Protein AF-A8NF89-F1 (afdb_monomer_lite)

Secondary structure (DSSP, 8-state):
--------GGGG---HHHHHHHHHHHHHHHHHHHHHHHHHHHHHHH-TTHHHHHH--S---TTHHHHHHHHHHHHHHHHHHHHHHHH--SS-TTHHHHHHHHHHHHHHHHHS---HHHHHHHHHHHHHHHHHHHHHHHS----B-TTT-SBHHHHTSSS--TT-HHHHHHHHHHHHHT-

Organism: Coprinopsis cinerea (strain Okayama-7 / 130 / ATCC MYA-4618 / FGSC 9003) (NCBI:txid240176)

Radius of gyration: 27.16 Å; chains: 1; bounding box: 73×35×79 Å

pLDDT: mean 79.67, std 16.09, range [42.72, 97.56]

Structure (mmCIF, N/CA/C/O backbone):
data_AF-A8NF89-F1
#
_entry.id   AF-A8NF89-F1
#
loop_
_atom_site.group_PDB
_atom_site.id
_atom_site.type_symbol
_atom_site.label_atom_id
_atom_site.label_alt_id
_atom_site.label_comp_id
_atom_site.label_asym_id
_atom_site.label_entity_id
_atom_site.label_seq_id
_atom_site.pdbx_PDB_ins_code
_atom_site.Cartn_x
_atom_site.Cartn_y
_atom_site.Cartn_z
_atom_site.occupancy
_atom_site.B_iso_or_equiv
_atom_site.auth_seq_id
_atom_site.auth_comp_id
_atom_site.auth_asym_id
_atom_site.auth_atom_id
_atom_site.pdbx_PDB_model_num
ATOM 1 N N . MET A 1 1 ? -50.801 27.101 30.777 1.00 42.72 1 MET A N 1
ATOM 2 C CA . MET A 1 1 ? -51.231 25.686 30.857 1.00 42.72 1 MET A CA 1
ATOM 3 C C . MET A 1 1 ? -50.669 25.086 29.594 1.00 42.72 1 MET A C 1
ATOM 5 O O . MET A 1 1 ? -51.286 25.181 28.543 1.00 42.72 1 MET A O 1
ATOM 9 N N . ASP A 1 2 ? -49.418 24.656 29.691 1.00 51.47 2 ASP A N 1
ATOM 10 C CA . ASP A 1 2 ? -48.572 24.459 28.523 1.00 51.47 2 ASP A CA 1
ATOM 11 C C . ASP A 1 2 ? -48.628 22.980 28.181 1.00 51.47 2 ASP A C 1
ATOM 13 O O . ASP A 1 2 ? -48.090 22.125 28.885 1.00 51.47 2 ASP A O 1
ATOM 17 N N . THR A 1 3 ? -49.393 22.677 27.140 1.00 55.94 3 THR A N 1
ATOM 18 C CA . THR A 1 3 ? -49.481 21.350 26.550 1.00 55.94 3 THR A CA 1
ATOM 19 C C . THR A 1 3 ? -48.137 21.037 25.915 1.00 55.94 3 THR A C 1
ATOM 21 O O . THR A 1 3 ? -47.826 21.500 24.822 1.00 55.94 3 THR A O 1
ATOM 24 N N . ILE A 1 4 ? -47.326 20.276 26.646 1.00 63.22 4 ILE A N 1
ATOM 25 C CA . ILE A 1 4 ? -46.119 19.631 26.140 1.00 63.22 4 ILE A CA 1
ATOM 26 C C . ILE A 1 4 ? -46.568 18.719 24.995 1.00 63.22 4 ILE A C 1
ATOM 28 O O . ILE A 1 4 ? -47.131 17.650 25.230 1.00 63.22 4 ILE A O 1
ATOM 32 N N . GLU A 1 5 ? -46.378 19.174 23.757 1.00 59.53 5 GLU A N 1
ATOM 33 C CA . GLU A 1 5 ? -46.570 18.354 22.566 1.00 59.53 5 GLU A CA 1
ATOM 34 C C . GLU A 1 5 ? -45.637 17.147 22.669 1.00 59.53 5 GLU A C 1
ATOM 36 O O . GLU A 1 5 ? -44.413 17.270 22.581 1.00 59.53 5 GLU A O 1
ATOM 41 N N . LEU A 1 6 ? -46.220 15.962 22.880 1.00 58.44 6 LEU A N 1
ATOM 42 C CA . LEU A 1 6 ? -45.534 14.696 22.668 1.00 58.44 6 LEU A CA 1
ATOM 43 C C . LEU A 1 6 ? -45.207 14.599 21.177 1.00 58.44 6 LEU A C 1
ATOM 45 O O . LEU A 1 6 ? -45.988 14.084 20.380 1.00 58.44 6 LEU A O 1
ATOM 49 N N . THR A 1 7 ? -44.044 15.125 20.804 1.00 61.56 7 THR A N 1
ATOM 50 C CA . THR A 1 7 ? -43.458 14.924 19.487 1.00 61.56 7 THR A CA 1
ATOM 51 C C . THR A 1 7 ? -43.296 13.422 19.288 1.00 61.56 7 THR A C 1
ATOM 53 O O . THR A 1 7 ? -42.572 12.755 20.032 1.00 61.56 7 THR A O 1
ATOM 56 N N . ASP A 1 8 ? -44.038 12.887 18.326 1.00 58.25 8 ASP A N 1
ATOM 57 C CA . ASP A 1 8 ? -44.178 11.461 18.094 1.00 58.25 8 ASP A CA 1
ATOM 58 C C . ASP A 1 8 ? -42.820 10.823 17.749 1.00 58.25 8 ASP A C 1
ATOM 60 O O . ASP A 1 8 ? -42.279 10.941 16.647 1.00 58.25 8 ASP A O 1
ATOM 64 N N . LEU A 1 9 ? -42.242 10.129 18.733 1.00 58.16 9 LEU A N 1
ATOM 65 C CA . LEU A 1 9 ? -40.984 9.392 18.605 1.00 58.16 9 LEU A CA 1
ATOM 66 C C . LEU A 1 9 ? -41.091 8.226 17.606 1.00 58.16 9 LEU A C 1
ATOM 68 O O . LEU A 1 9 ? -40.061 7.635 17.257 1.00 58.16 9 LEU A O 1
ATOM 72 N N . SER A 1 10 ? -42.296 7.895 17.121 1.00 56.56 10 SER A N 1
ATOM 73 C CA . SER A 1 10 ? -42.507 6.886 16.082 1.00 56.56 10 SER A CA 1
ATOM 74 C C . SER A 1 10 ? -41.817 7.264 14.764 1.00 56.56 10 SER A C 1
ATOM 76 O O . SER A 1 10 ? -41.271 6.390 14.086 1.00 56.56 10 SER A O 1
ATOM 78 N N . GLN A 1 11 ? -41.689 8.562 14.463 1.00 52.38 11 GLN A N 1
ATOM 79 C CA . GLN A 1 11 ? -41.068 9.062 13.232 1.00 52.38 11 GLN A CA 1
ATOM 80 C C . GLN A 1 11 ? -39.535 8.894 13.211 1.00 52.38 11 GLN A C 1
ATOM 82 O O . GLN A 1 11 ? -38.910 8.950 12.152 1.00 52.38 11 GLN A O 1
ATOM 87 N N . ARG A 1 12 ? -38.908 8.590 14.360 1.00 52.69 12 ARG A N 1
ATOM 88 C CA . ARG A 1 12 ? -37.475 8.248 14.447 1.00 52.69 12 ARG A CA 1
ATOM 89 C C . ARG A 1 12 ? -37.174 6.798 14.039 1.00 52.69 12 ARG A C 1
ATOM 91 O O . ARG A 1 12 ? -36.005 6.439 13.898 1.00 52.69 12 ARG A O 1
ATOM 98 N N . ARG A 1 13 ? -38.196 5.964 13.812 1.00 52.66 13 ARG A N 1
ATOM 99 C CA . ARG A 1 13 ? -38.065 4.647 13.165 1.00 52.66 13 ARG A CA 1
ATOM 100 C C . ARG A 1 13 ? -38.223 4.772 11.645 1.00 52.66 13 ARG A C 1
ATOM 102 O O . ARG A 1 13 ? -39.071 4.123 11.047 1.00 52.66 13 ARG A O 1
ATOM 109 N N . GLN A 1 14 ? -37.388 5.583 10.998 1.00 57.56 14 GLN A N 1
ATOM 110 C CA . GLN A 1 14 ? -37.146 5.379 9.566 1.00 57.56 14 GLN A CA 1
ATOM 111 C C . GLN A 1 14 ? -36.386 4.055 9.345 1.00 57.56 14 GLN A C 1
ATOM 113 O O . GLN A 1 14 ? -35.669 3.590 10.239 1.00 57.56 14 GLN A O 1
ATOM 118 N N . PRO A 1 15 ? -36.616 3.378 8.208 1.00 53.03 15 PRO A N 1
ATOM 119 C CA . PRO A 1 15 ? -36.727 1.932 8.160 1.00 53.03 15 PRO A CA 1
ATOM 120 C C . PRO A 1 15 ? -35.354 1.270 8.164 1.00 53.03 15 PRO A C 1
ATOM 122 O O . PRO A 1 15 ? -34.513 1.499 7.294 1.00 53.03 15 PRO A O 1
ATOM 125 N N . THR A 1 16 ? -35.165 0.351 9.105 1.00 57.41 16 THR A N 1
ATOM 126 C CA . THR A 1 16 ? -34.029 -0.576 9.174 1.00 57.41 16 THR A CA 1
ATOM 127 C C . THR A 1 16 ? -33.714 -1.224 7.816 1.00 57.41 16 THR A C 1
ATOM 129 O O . THR A 1 16 ? -32.553 -1.498 7.533 1.00 57.41 16 THR A O 1
ATOM 132 N N . GLN A 1 17 ? -34.705 -1.395 6.932 1.00 57.94 17 GLN A N 1
ATOM 133 C CA . GLN A 1 17 ? -34.523 -1.938 5.581 1.00 57.94 17 GLN A CA 1
ATOM 134 C C . GLN A 1 17 ? -33.678 -1.045 4.653 1.00 57.94 17 GLN A C 1
ATOM 136 O O . GLN A 1 17 ? -32.732 -1.555 4.060 1.00 57.94 17 GLN A O 1
ATOM 141 N N . GLN A 1 18 ? -33.905 0.275 4.595 1.00 58.69 18 GLN A N 1
ATOM 142 C CA . GLN A 1 18 ? -33.101 1.173 3.741 1.00 58.69 18 GLN A CA 1
ATOM 143 C C . GLN A 1 18 ? -31.635 1.229 4.190 1.00 58.69 18 GLN A C 1
ATOM 145 O O . GLN A 1 18 ? -30.721 1.225 3.370 1.00 58.69 18 GLN A O 1
ATOM 150 N N . ARG A 1 19 ? -31.397 1.180 5.507 1.00 58.28 19 ARG A N 1
ATOM 151 C CA . ARG A 1 19 ? -30.041 1.152 6.075 1.00 58.28 19 ARG A CA 1
ATOM 152 C C . ARG A 1 19 ? -29.312 -0.170 5.820 1.00 58.28 19 ARG A C 1
ATOM 154 O O . ARG A 1 19 ? -28.085 -0.191 5.804 1.00 58.28 19 ARG A O 1
ATOM 161 N N . THR A 1 20 ? -30.055 -1.262 5.643 1.00 63.50 20 THR A N 1
ATOM 162 C CA . THR A 1 20 ? -29.487 -2.587 5.351 1.00 63.50 20 THR A CA 1
ATOM 163 C C . THR A 1 20 ? -29.142 -2.708 3.867 1.00 63.50 20 THR A C 1
ATOM 165 O O . THR A 1 20 ? -28.063 -3.185 3.530 1.00 63.50 20 THR A O 1
ATOM 168 N N . GLN A 1 21 ? -30.005 -2.189 2.993 1.00 64.62 21 GLN A N 1
ATOM 169 C CA . GLN A 1 21 ? -29.808 -2.198 1.543 1.00 64.62 21 GLN A CA 1
ATOM 170 C C . GLN A 1 21 ? -28.642 -1.284 1.127 1.00 64.62 21 GLN A C 1
ATOM 172 O O . GLN A 1 21 ? -27.710 -1.740 0.475 1.00 64.62 21 GLN A O 1
ATOM 177 N N . GLN A 1 22 ? -28.583 -0.059 1.665 1.00 66.25 22 GLN A N 1
ATOM 178 C CA . GLN A 1 22 ? -27.467 0.866 1.428 1.00 66.25 22 GLN A CA 1
ATOM 179 C C . GLN A 1 22 ? -26.117 0.335 1.946 1.00 66.25 22 GLN A C 1
ATOM 181 O O . GLN A 1 22 ? -25.069 0.672 1.402 1.00 66.25 22 GLN A O 1
ATOM 186 N N . ARG A 1 23 ? -26.122 -0.503 2.993 1.00 70.31 23 ARG A N 1
ATOM 187 C CA . ARG A 1 23 ? -24.906 -1.154 3.502 1.00 70.31 23 ARG A CA 1
ATOM 188 C C . ARG A 1 23 ? -24.445 -2.293 2.591 1.00 70.31 23 ARG A C 1
ATOM 190 O O . ARG A 1 23 ? -23.258 -2.380 2.312 1.00 70.31 23 ARG A O 1
ATOM 197 N N . SER A 1 24 ? -25.379 -3.101 2.090 1.00 74.62 24 SER A N 1
ATOM 198 C CA . SER A 1 24 ? -25.092 -4.180 1.135 1.00 74.62 24 SER A CA 1
ATOM 199 C C . SER A 1 24 ? -24.494 -3.656 -0.176 1.00 74.62 24 SER A C 1
ATOM 201 O O . SER A 1 24 ? -23.538 -4.231 -0.701 1.00 74.62 24 SER A O 1
ATOM 203 N N . ASP A 1 25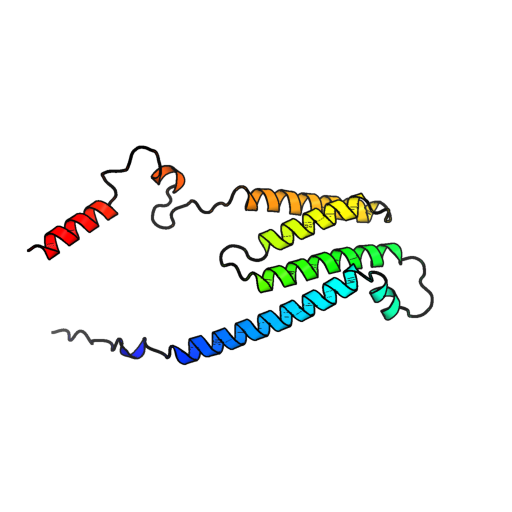 ? -25.022 -2.544 -0.691 1.00 72.88 25 ASP A N 1
ATOM 204 C CA . ASP A 1 25 ? -24.525 -1.928 -1.927 1.00 72.88 25 ASP A CA 1
ATOM 205 C C . ASP A 1 25 ? -23.131 -1.309 -1.730 1.00 72.88 25 ASP A C 1
ATOM 207 O O . ASP A 1 25 ? -22.268 -1.411 -2.606 1.00 72.88 25 ASP A O 1
ATOM 211 N N . LEU A 1 26 ? -22.878 -0.713 -0.557 1.00 75.00 26 LEU A N 1
ATOM 212 C CA . LEU A 1 26 ? -21.563 -0.181 -0.195 1.00 75.00 26 LEU A CA 1
ATOM 213 C C . LEU A 1 26 ? -20.518 -1.302 -0.119 1.00 75.00 26 LEU A C 1
ATOM 215 O O . LEU A 1 26 ? -19.451 -1.177 -0.715 1.00 75.00 26 LEU A O 1
ATOM 219 N N . ASP A 1 27 ? -20.855 -2.414 0.538 1.00 84.19 27 ASP A N 1
ATOM 220 C CA . ASP A 1 27 ? -19.953 -3.557 0.711 1.00 84.19 27 ASP A CA 1
ATOM 221 C C . ASP A 1 27 ? -19.610 -4.216 -0.645 1.00 84.19 27 ASP A C 1
ATOM 223 O O . ASP A 1 27 ? -18.453 -4.560 -0.899 1.00 84.19 27 ASP A O 1
ATOM 227 N N . THR A 1 28 ? -20.580 -4.312 -1.564 1.00 89.00 28 THR A N 1
ATOM 228 C CA . THR A 1 28 ? -20.368 -4.871 -2.915 1.00 89.00 28 THR A CA 1
ATOM 229 C C . THR A 1 28 ? -19.448 -3.986 -3.758 1.00 89.00 28 THR A C 1
ATOM 231 O O . THR A 1 28 ? -18.499 -4.473 -4.377 1.00 89.00 28 THR A O 1
ATOM 234 N N . ASN A 1 29 ? -19.679 -2.671 -3.749 1.00 90.12 29 ASN A N 1
ATOM 235 C CA . ASN A 1 29 ? -18.849 -1.724 -4.491 1.00 90.12 29 ASN A CA 1
ATOM 236 C C . ASN A 1 29 ? -17.415 -1.679 -3.953 1.00 90.12 29 ASN A C 1
ATOM 238 O O . ASN A 1 29 ? -16.468 -1.660 -4.740 1.00 90.12 29 ASN A O 1
ATOM 242 N N . THR A 1 30 ? -17.235 -1.714 -2.630 1.00 91.38 30 THR A N 1
ATOM 243 C CA . THR A 1 30 ? -15.905 -1.777 -2.009 1.00 91.38 30 THR A CA 1
ATOM 244 C C . THR A 1 30 ? -15.163 -3.052 -2.404 1.00 91.38 30 THR A C 1
ATOM 246 O O . THR A 1 30 ? -13.975 -2.987 -2.717 1.00 91.38 30 THR A O 1
ATOM 249 N N . PHE A 1 31 ? -15.851 -4.196 -2.462 1.00 92.69 31 PHE A N 1
ATOM 250 C CA . PHE A 1 31 ? -15.241 -5.451 -2.899 1.00 92.69 31 PHE A CA 1
ATOM 251 C C . PHE A 1 31 ? -14.772 -5.395 -4.358 1.00 92.69 31 PHE A C 1
ATOM 253 O O . PHE A 1 31 ? -13.638 -5.768 -4.652 1.00 92.69 31 PHE A O 1
ATOM 260 N N . ILE A 1 32 ? -15.605 -4.876 -5.268 1.00 95.12 32 ILE A N 1
ATOM 261 C CA . ILE A 1 32 ? -15.241 -4.720 -6.686 1.00 95.12 32 ILE A CA 1
ATOM 262 C C . ILE A 1 32 ? -14.032 -3.788 -6.830 1.00 95.12 32 ILE A C 1
ATOM 264 O O . ILE A 1 32 ? -13.079 -4.118 -7.534 1.00 95.12 32 ILE A O 1
ATOM 268 N N . GLN A 1 33 ? -14.032 -2.649 -6.132 1.00 94.75 33 GLN A N 1
ATOM 269 C CA . GLN A 1 33 ? -12.907 -1.710 -6.144 1.00 94.75 33 GLN A CA 1
ATOM 270 C C . GLN A 1 33 ? -11.620 -2.359 -5.628 1.00 94.75 33 GLN A C 1
ATOM 272 O O . GLN A 1 33 ? -10.573 -2.234 -6.264 1.00 94.75 33 GLN A O 1
ATOM 277 N N . ALA A 1 34 ? -11.694 -3.093 -4.516 1.00 95.06 34 ALA A N 1
ATOM 278 C CA . ALA A 1 34 ? -10.552 -3.818 -3.975 1.00 95.06 34 ALA A CA 1
ATOM 279 C C . ALA A 1 34 ? -10.029 -4.875 -4.958 1.00 95.06 34 ALA A C 1
ATOM 281 O O . ALA A 1 34 ? -8.820 -4.974 -5.153 1.00 95.06 34 ALA A O 1
ATOM 282 N N . ALA A 1 35 ? -10.916 -5.619 -5.624 1.00 96.50 35 ALA A N 1
ATOM 283 C CA . ALA A 1 35 ? -10.539 -6.627 -6.612 1.00 96.50 35 ALA A CA 1
ATOM 284 C C . ALA A 1 35 ? -9.833 -6.014 -7.832 1.00 96.50 35 ALA A C 1
ATOM 286 O O . ALA A 1 35 ? -8.796 -6.522 -8.258 1.00 96.50 35 ALA A O 1
ATOM 287 N N . VAL A 1 36 ? -10.344 -4.897 -8.363 1.00 97.50 36 VAL A N 1
ATOM 288 C CA . VAL A 1 36 ? -9.719 -4.180 -9.488 1.00 97.50 36 VAL A CA 1
ATOM 289 C C . VAL A 1 36 ? -8.342 -3.640 -9.099 1.00 97.50 36 VAL A C 1
ATOM 291 O O . VAL A 1 36 ? -7.377 -3.837 -9.838 1.00 97.50 36 VAL A O 1
ATOM 294 N N . LEU A 1 37 ? -8.224 -3.010 -7.925 1.00 96.88 37 LEU A N 1
ATOM 295 C CA . LEU A 1 37 ? -6.943 -2.510 -7.416 1.00 96.88 37 LEU A CA 1
ATOM 296 C C . LEU A 1 37 ? -5.942 -3.644 -7.180 1.00 96.88 37 LEU A C 1
ATOM 298 O O . LEU A 1 37 ? -4.766 -3.491 -7.505 1.00 96.88 37 LEU A O 1
ATOM 302 N N . ALA A 1 38 ? -6.399 -4.786 -6.662 1.00 96.88 38 ALA A N 1
ATOM 303 C CA . ALA A 1 38 ? -5.554 -5.951 -6.444 1.00 96.88 38 ALA A CA 1
ATOM 304 C C . ALA A 1 38 ? -5.048 -6.542 -7.765 1.00 96.88 38 ALA A C 1
ATOM 306 O O . ALA A 1 38 ? -3.855 -6.806 -7.897 1.00 96.88 38 ALA A O 1
ATOM 307 N N . ALA A 1 39 ? -5.930 -6.703 -8.756 1.00 97.38 39 ALA A N 1
ATOM 308 C CA . ALA A 1 39 ? -5.563 -7.204 -10.077 1.00 97.38 39 ALA A CA 1
ATOM 309 C C . ALA A 1 39 ? -4.545 -6.283 -10.765 1.00 97.38 39 ALA A C 1
ATOM 311 O O . ALA A 1 39 ? -3.520 -6.755 -11.256 1.00 97.38 39 ALA A O 1
ATOM 312 N N . LEU A 1 40 ? -4.785 -4.968 -10.742 1.00 96.38 40 LEU A N 1
ATOM 313 C CA . LEU A 1 40 ? -3.871 -3.982 -11.318 1.00 96.38 40 LEU A CA 1
ATOM 314 C C . LEU A 1 40 ? -2.533 -3.932 -10.568 1.00 96.38 40 LEU A C 1
ATOM 316 O O . LEU A 1 40 ? -1.474 -3.918 -11.193 1.00 96.38 40 LEU A O 1
ATOM 320 N N . GLY A 1 41 ? -2.568 -3.940 -9.234 1.00 96.06 41 GLY A N 1
ATOM 321 C CA . GLY A 1 41 ? -1.369 -3.939 -8.399 1.00 96.06 41 GLY A CA 1
ATOM 322 C C . GLY A 1 41 ? -0.503 -5.178 -8.624 1.00 96.06 41 GLY A C 1
ATOM 323 O O . GLY A 1 41 ? 0.713 -5.062 -8.761 1.00 96.06 41 GLY A O 1
ATOM 324 N N . LEU A 1 42 ? -1.127 -6.353 -8.745 1.00 96.38 42 LEU A N 1
ATOM 325 C CA . LEU A 1 42 ? -0.444 -7.616 -9.026 1.00 96.38 42 LEU A CA 1
ATOM 326 C C . LEU A 1 42 ? 0.144 -7.644 -10.442 1.00 96.38 42 LEU A C 1
ATOM 328 O O . LEU A 1 42 ? 1.283 -8.071 -10.617 1.00 96.38 42 LEU A O 1
ATOM 332 N N . LEU A 1 43 ? -0.588 -7.130 -11.435 1.00 96.00 43 LEU A N 1
ATOM 333 C CA . LEU A 1 43 ? -0.094 -6.989 -12.805 1.00 96.00 43 LEU A CA 1
ATOM 334 C C . LEU A 1 43 ? 1.165 -6.110 -12.856 1.00 96.00 43 LEU A C 1
ATOM 336 O O . LEU A 1 43 ? 2.165 -6.511 -13.444 1.00 96.00 43 LEU A O 1
ATOM 340 N N . LEU A 1 44 ? 1.146 -4.949 -12.197 1.00 94.44 44 LEU A N 1
ATOM 341 C CA . LEU A 1 44 ? 2.270 -4.005 -12.184 1.00 94.44 44 LEU A CA 1
ATOM 342 C C . LEU A 1 44 ? 3.465 -4.489 -11.352 1.00 94.44 44 LEU A C 1
ATOM 344 O O . LEU A 1 44 ? 4.607 -4.189 -11.701 1.00 94.44 44 LEU A O 1
ATOM 348 N N . ALA A 1 45 ? 3.218 -5.232 -10.268 1.00 93.25 45 ALA A N 1
ATOM 349 C CA . ALA A 1 45 ? 4.268 -5.780 -9.414 1.00 93.25 45 ALA A CA 1
ATOM 350 C C . ALA A 1 45 ? 4.974 -6.988 -10.053 1.00 93.25 45 ALA A C 1
ATOM 352 O O . ALA A 1 45 ? 6.195 -7.097 -9.955 1.00 93.25 45 ALA A O 1
ATOM 353 N N . LEU A 1 46 ? 4.229 -7.881 -10.718 1.00 94.19 46 LEU A N 1
ATOM 354 C CA . LEU A 1 46 ? 4.792 -9.055 -11.399 1.00 94.19 46 LEU A CA 1
ATOM 355 C C . LEU A 1 46 ? 5.392 -8.709 -12.764 1.00 94.19 46 LEU A C 1
ATOM 357 O O . LEU A 1 46 ? 6.402 -9.289 -13.159 1.00 94.19 46 LEU A O 1
ATOM 361 N N . PHE A 1 47 ? 4.792 -7.753 -13.474 1.00 93.81 47 PHE A N 1
ATOM 362 C CA . PHE A 1 47 ? 5.213 -7.333 -14.806 1.00 93.81 47 PHE A CA 1
ATOM 363 C C . PHE A 1 47 ? 5.494 -5.824 -14.824 1.00 93.81 47 PHE A C 1
ATOM 365 O O . PHE A 1 47 ? 4.773 -5.065 -15.470 1.00 93.81 47 PHE A O 1
ATOM 372 N N . PRO A 1 48 ? 6.573 -5.346 -14.177 1.00 87.69 48 PRO A N 1
ATOM 373 C CA . PRO A 1 48 ? 6.892 -3.916 -14.135 1.00 87.69 48 PRO A CA 1
ATOM 374 C C . PRO A 1 48 ? 7.200 -3.314 -15.518 1.00 87.69 48 PRO A C 1
ATOM 376 O O . PRO A 1 48 ? 7.135 -2.104 -15.701 1.00 87.69 48 PRO A O 1
ATOM 379 N N . GLY A 1 49 ? 7.515 -4.152 -16.514 1.00 86.62 49 GLY A N 1
ATOM 380 C CA . GLY A 1 49 ? 7.646 -3.752 -17.919 1.00 86.62 49 GLY A CA 1
ATOM 381 C C . GLY A 1 49 ? 6.317 -3.650 -18.678 1.00 86.62 49 GLY A C 1
ATOM 382 O O . GLY A 1 49 ? 6.320 -3.309 -19.855 1.00 86.62 49 GLY A O 1
ATOM 383 N N . PHE A 1 50 ? 5.174 -3.939 -18.052 1.00 86.94 50 PHE A N 1
ATOM 384 C CA . PHE A 1 50 ? 3.871 -3.864 -18.717 1.00 86.94 50 PHE A CA 1
ATOM 385 C C . PHE A 1 50 ? 3.539 -2.436 -19.167 1.00 86.94 50 PHE A C 1
ATOM 387 O O . PHE A 1 50 ? 3.047 -2.235 -20.274 1.00 86.94 50 PHE A O 1
ATOM 394 N N . VAL A 1 51 ? 3.888 -1.432 -18.354 1.00 85.94 51 VAL A N 1
ATOM 395 C CA . VAL A 1 51 ? 3.722 -0.016 -18.721 1.00 85.94 51 VAL A CA 1
ATOM 396 C C . VAL A 1 51 ? 4.550 0.326 -19.960 1.00 85.94 51 VAL A C 1
ATOM 398 O O . VAL A 1 51 ? 4.044 0.998 -20.848 1.00 85.94 51 VAL A O 1
ATOM 401 N N . GLN A 1 52 ? 5.771 -0.209 -20.070 1.00 85.69 52 GLN A N 1
ATOM 402 C CA . GLN A 1 52 ? 6.618 -0.044 -21.261 1.00 85.69 52 GLN A CA 1
ATOM 403 C C . GLN A 1 52 ? 5.993 -0.667 -22.493 1.00 85.69 52 GLN A C 1
ATOM 405 O O . GLN A 1 52 ? 6.013 -0.065 -23.557 1.00 85.69 52 GLN A O 1
ATOM 410 N N . TYR A 1 53 ? 5.429 -1.864 -22.348 1.00 86.12 53 TYR A N 1
ATOM 411 C CA . TYR A 1 53 ? 4.764 -2.543 -23.450 1.00 86.12 53 TYR A CA 1
ATOM 412 C C . TYR A 1 53 ? 3.585 -1.725 -23.994 1.00 86.12 53 TYR A C 1
ATOM 414 O O . TYR A 1 53 ? 3.430 -1.613 -25.206 1.00 86.12 53 TYR A O 1
ATOM 422 N N . LEU A 1 54 ? 2.792 -1.108 -23.111 1.00 85.06 54 LEU A N 1
ATOM 423 C CA . LEU A 1 54 ? 1.691 -0.227 -23.511 1.00 85.06 54 LEU A CA 1
ATOM 424 C C . LEU A 1 54 ? 2.169 1.122 -24.063 1.00 85.06 54 LEU A C 1
ATOM 426 O O . LEU A 1 54 ? 1.559 1.651 -24.986 1.00 85.06 54 LEU A O 1
ATOM 430 N N . ALA A 1 55 ? 3.241 1.675 -23.495 1.00 83.38 55 ALA A N 1
ATOM 431 C CA . ALA A 1 55 ? 3.798 2.976 -23.858 1.00 83.38 55 ALA A CA 1
ATOM 432 C C . ALA A 1 55 ? 4.783 2.916 -25.035 1.00 83.38 55 ALA A C 1
ATOM 434 O O . ALA A 1 55 ? 5.373 3.939 -25.373 1.00 83.38 55 ALA A O 1
ATOM 435 N N . ALA A 1 56 ? 4.987 1.744 -25.644 1.00 75.88 56 ALA A N 1
ATOM 436 C CA . ALA A 1 56 ? 5.941 1.521 -26.724 1.00 75.88 56 ALA A CA 1
ATOM 437 C C . ALA A 1 56 ? 5.518 2.210 -28.038 1.00 75.88 56 ALA A C 1
ATOM 439 O O . ALA A 1 56 ? 5.274 1.568 -29.057 1.00 75.88 56 ALA A O 1
ATOM 440 N N . GLU A 1 57 ? 5.510 3.540 -28.053 1.00 67.88 57 GLU A N 1
ATOM 441 C CA . GLU A 1 57 ? 5.664 4.336 -29.260 1.00 67.88 57 GLU A CA 1
ATOM 442 C C . GLU A 1 57 ? 7.164 4.470 -29.558 1.00 67.88 57 GLU A C 1
ATOM 444 O O . GLU A 1 57 ? 7.865 5.343 -29.062 1.00 67.88 57 GLU A O 1
ATOM 449 N N . ARG A 1 58 ? 7.669 3.516 -30.345 1.00 54.97 58 ARG A N 1
ATOM 450 C CA . ARG A 1 58 ? 8.839 3.630 -31.237 1.00 54.97 58 ARG A CA 1
ATOM 451 C C . ARG A 1 58 ? 10.019 4.499 -30.720 1.00 54.97 58 ARG A C 1
ATOM 453 O O . ARG A 1 58 ? 10.206 5.625 -31.165 1.00 54.97 58 ARG A O 1
ATOM 460 N N . GLY A 1 59 ? 10.911 3.913 -29.907 1.00 58.84 59 GLY A N 1
ATOM 461 C CA . GLY A 1 59 ? 12.348 4.267 -29.941 1.00 58.84 59 GLY A CA 1
ATOM 462 C C . GLY A 1 59 ? 13.006 4.923 -28.716 1.00 58.84 59 GLY A C 1
ATOM 463 O O . GLY A 1 59 ? 14.109 5.443 -28.857 1.00 58.84 59 GLY A O 1
ATOM 464 N N . SER A 1 60 ? 12.399 4.905 -27.526 1.00 62.84 60 SER A N 1
ATOM 465 C CA . SER A 1 60 ? 13.004 5.471 -26.303 1.00 62.84 60 SER A CA 1
ATOM 466 C C . SER A 1 60 ? 13.527 4.379 -25.350 1.00 62.84 60 SER A C 1
ATOM 468 O O . SER A 1 60 ? 12.851 3.997 -24.397 1.00 62.84 60 SER A O 1
ATOM 470 N N . ASP A 1 61 ? 14.753 3.895 -25.570 1.00 65.25 61 ASP A N 1
ATOM 471 C CA . ASP A 1 61 ? 15.389 2.854 -24.734 1.00 65.25 61 ASP A CA 1
ATOM 472 C C . ASP A 1 61 ? 15.970 3.377 -23.397 1.00 65.25 61 ASP A C 1
ATOM 474 O O . ASP A 1 61 ? 16.394 2.597 -22.540 1.00 65.25 61 ASP A O 1
ATOM 478 N N . THR A 1 62 ? 15.995 4.695 -23.173 1.00 62.66 62 THR A N 1
ATOM 479 C CA . THR A 1 62 ? 16.804 5.324 -22.112 1.00 62.66 62 THR A CA 1
ATOM 480 C C . THR A 1 62 ? 16.155 5.399 -20.725 1.00 62.66 62 THR A C 1
ATOM 482 O O . THR A 1 62 ? 16.883 5.455 -19.737 1.00 62.66 62 THR A O 1
ATOM 485 N N . ASN A 1 63 ? 14.824 5.329 -20.596 1.00 67.12 63 ASN A N 1
ATOM 486 C CA . ASN A 1 63 ? 14.132 5.488 -19.298 1.00 67.12 63 ASN A CA 1
ATOM 487 C C . ASN A 1 63 ? 13.582 4.181 -18.693 1.00 67.12 63 ASN A C 1
ATOM 489 O O . ASN A 1 63 ? 12.875 4.196 -17.680 1.00 67.12 63 ASN A O 1
ATOM 493 N N . SER A 1 64 ? 13.964 3.031 -19.257 1.00 78.56 64 SER A N 1
ATOM 494 C CA . SER A 1 64 ? 13.367 1.733 -18.923 1.00 78.56 64 SER A CA 1
ATOM 495 C C . SER A 1 64 ? 13.567 1.288 -17.464 1.00 78.56 64 SER A C 1
ATOM 497 O O . SER A 1 64 ? 12.731 0.575 -16.902 1.00 78.56 64 SER A O 1
ATOM 499 N N . HIS A 1 65 ? 14.649 1.716 -16.812 1.00 86.50 65 HIS A N 1
ATOM 500 C CA . HIS A 1 65 ? 14.916 1.364 -15.416 1.00 86.50 65 HIS A CA 1
ATOM 501 C C . HIS A 1 65 ? 14.024 2.126 -14.433 1.00 86.50 65 HIS A C 1
ATOM 503 O O . HIS A 1 65 ? 13.549 1.542 -13.458 1.00 86.50 65 HIS A O 1
ATOM 509 N N . LEU A 1 66 ? 13.781 3.413 -14.695 1.00 86.88 66 LEU A N 1
ATOM 510 C CA . LEU A 1 66 ? 12.982 4.266 -13.819 1.00 86.88 66 LEU A CA 1
ATOM 511 C C . LEU A 1 66 ? 11.513 3.834 -13.837 1.00 86.88 66 LEU A C 1
ATOM 513 O O . LEU A 1 66 ? 10.907 3.659 -12.787 1.00 86.88 66 LEU A O 1
ATOM 517 N N . GLU A 1 67 ? 10.958 3.588 -15.020 1.00 88.50 67 GLU A N 1
ATOM 518 C CA . GLU A 1 67 ? 9.570 3.143 -15.169 1.00 88.50 67 GLU A CA 1
ATOM 519 C C . GLU A 1 67 ? 9.315 1.793 -14.496 1.00 88.50 67 GLU A C 1
ATOM 521 O O . GLU A 1 67 ? 8.313 1.639 -13.801 1.00 88.50 67 GLU A O 1
ATOM 526 N N . ARG A 1 68 ? 10.241 0.831 -14.628 1.00 90.56 68 ARG A N 1
ATOM 527 C CA . ARG A 1 68 ? 10.136 -0.466 -13.938 1.00 90.56 68 ARG A CA 1
ATOM 528 C C . ARG A 1 68 ? 10.166 -0.298 -12.425 1.00 90.56 68 ARG A C 1
ATOM 530 O O . ARG A 1 68 ? 9.390 -0.942 -11.724 1.00 90.56 68 ARG A O 1
ATOM 537 N N . PHE A 1 69 ? 11.041 0.579 -11.935 1.00 92.25 69 PHE A N 1
ATOM 538 C CA . PHE A 1 69 ? 11.132 0.906 -10.517 1.00 92.25 69 PHE A CA 1
ATOM 539 C C . PHE A 1 69 ? 9.819 1.513 -10.002 1.00 92.25 69 PHE A C 1
ATOM 541 O O . PHE A 1 69 ? 9.247 1.006 -9.037 1.00 92.25 69 PHE A O 1
ATOM 548 N N . LEU A 1 70 ? 9.290 2.545 -10.672 1.00 92.00 70 LEU A N 1
ATOM 549 C CA . LEU A 1 70 ? 8.019 3.160 -10.283 1.00 92.00 70 LEU A CA 1
ATOM 550 C C . LEU A 1 70 ? 6.853 2.177 -10.387 1.00 92.00 70 LEU A C 1
ATOM 552 O O . LEU A 1 70 ? 6.047 2.123 -9.466 1.00 92.00 70 LEU A O 1
ATOM 556 N N . SER A 1 71 ? 6.768 1.395 -11.466 1.00 94.38 71 SER A N 1
ATOM 557 C CA . SER A 1 71 ? 5.690 0.422 -11.677 1.00 94.38 71 SER A CA 1
ATOM 558 C C . SER A 1 71 ? 5.638 -0.606 -10.551 1.00 94.38 71 SER A C 1
ATOM 560 O O . SER A 1 71 ? 4.562 -0.888 -10.027 1.00 94.38 71 SER A O 1
ATOM 562 N N . LEU A 1 72 ? 6.795 -1.125 -10.134 1.00 95.00 72 LEU A N 1
ATOM 563 C CA . LEU A 1 72 ? 6.880 -2.086 -9.039 1.00 95.00 72 LEU A CA 1
ATOM 564 C C . LEU A 1 72 ? 6.399 -1.475 -7.718 1.00 95.00 72 LEU A C 1
ATOM 566 O O . LEU A 1 72 ? 5.525 -2.039 -7.059 1.00 95.00 72 LEU A O 1
ATOM 570 N N . HIS A 1 73 ? 6.925 -0.307 -7.339 1.00 95.56 73 HIS A N 1
ATOM 571 C CA . HIS A 1 73 ? 6.540 0.334 -6.081 1.00 95.56 73 HIS A CA 1
ATOM 572 C C . HIS A 1 73 ? 5.078 0.780 -6.088 1.00 95.56 73 HIS A C 1
ATOM 574 O O . HIS A 1 73 ? 4.365 0.580 -5.107 1.00 95.56 73 HIS A O 1
ATOM 580 N N . PHE A 1 74 ? 4.599 1.321 -7.206 1.00 96.12 74 PHE A N 1
ATOM 581 C CA . PHE A 1 74 ? 3.200 1.688 -7.377 1.00 96.12 74 PHE A CA 1
ATOM 582 C C . PHE A 1 74 ? 2.280 0.464 -7.279 1.00 96.12 74 PHE A C 1
ATOM 584 O O . PHE A 1 74 ? 1.270 0.521 -6.580 1.00 96.12 74 PHE A O 1
ATOM 591 N N . GLY A 1 75 ? 2.665 -0.670 -7.874 1.00 96.38 75 GLY A N 1
ATOM 592 C CA . GLY A 1 75 ? 1.950 -1.941 -7.735 1.00 96.38 75 GLY A CA 1
ATOM 593 C C . GLY A 1 75 ? 1.837 -2.406 -6.279 1.00 96.38 75 GLY A C 1
ATOM 594 O O . GLY A 1 75 ? 0.746 -2.757 -5.828 1.00 96.38 75 GLY A O 1
ATOM 595 N N . ILE A 1 76 ? 2.929 -2.322 -5.509 1.00 97.19 76 ILE A N 1
ATOM 596 C CA . ILE A 1 76 ? 2.936 -2.629 -4.065 1.00 97.19 76 ILE A CA 1
ATOM 597 C C . ILE A 1 76 ? 1.952 -1.727 -3.307 1.00 97.19 76 ILE A C 1
ATOM 599 O O . ILE A 1 76 ? 1.185 -2.213 -2.473 1.00 97.19 76 ILE A O 1
ATOM 603 N N . TYR A 1 77 ? 1.931 -0.427 -3.606 1.00 97.44 77 TYR A N 1
ATOM 604 C CA . TYR A 1 77 ? 0.998 0.503 -2.972 1.00 97.44 77 TYR A CA 1
ATOM 605 C C . TYR A 1 77 ? -0.461 0.215 -3.337 1.00 97.44 77 TYR A C 1
ATOM 607 O O . TYR A 1 77 ? -1.310 0.221 -2.448 1.00 97.44 77 TYR A O 1
ATOM 615 N N . LEU A 1 78 ? -0.768 -0.105 -4.596 1.00 97.00 78 LEU A N 1
ATOM 616 C CA . LEU A 1 78 ? -2.124 -0.490 -5.006 1.00 97.00 78 LEU A CA 1
ATOM 617 C C . LEU A 1 78 ? -2.619 -1.741 -4.271 1.00 97.00 78 LEU A C 1
ATOM 619 O O . LEU A 1 78 ? -3.766 -1.769 -3.823 1.00 97.00 78 LEU A O 1
ATOM 623 N N . LEU A 1 79 ? -1.750 -2.738 -4.074 1.00 96.81 79 LEU A N 1
ATOM 624 C CA . LEU A 1 79 ? -2.070 -3.916 -3.262 1.00 96.81 79 LEU A CA 1
ATOM 625 C C . LEU A 1 79 ? -2.364 -3.531 -1.807 1.00 96.81 79 LEU A C 1
ATOM 627 O O . LEU A 1 79 ? -3.328 -4.019 -1.220 1.00 96.81 79 LEU A O 1
ATOM 631 N N . ALA A 1 80 ? -1.586 -2.614 -1.233 1.00 95.75 80 ALA A N 1
ATOM 632 C CA . ALA A 1 80 ? -1.823 -2.110 0.117 1.00 95.75 80 ALA A CA 1
ATOM 633 C C . ALA A 1 80 ? -3.175 -1.390 0.244 1.00 95.75 80 ALA A C 1
ATOM 635 O O . ALA A 1 80 ? -3.905 -1.607 1.214 1.00 95.75 80 ALA A O 1
ATOM 636 N N . PHE A 1 81 ? -3.542 -0.572 -0.749 1.00 94.75 81 PHE A N 1
ATOM 637 C CA . PHE A 1 81 ? -4.855 0.073 -0.823 1.00 94.75 81 PHE A CA 1
ATOM 638 C C . PHE A 1 81 ? -5.986 -0.951 -0.956 1.00 94.75 81 PHE A C 1
ATOM 640 O O . PHE A 1 81 ? -6.984 -0.838 -0.245 1.00 94.75 81 PHE A O 1
ATOM 647 N N . ALA A 1 82 ? -5.823 -1.976 -1.795 1.00 94.62 82 ALA A N 1
ATOM 648 C CA . ALA A 1 82 ? -6.801 -3.052 -1.933 1.00 94.62 82 ALA A CA 1
ATOM 649 C C . ALA A 1 82 ? -7.030 -3.782 -0.600 1.00 94.62 82 ALA A C 1
ATOM 651 O O . ALA A 1 82 ? -8.170 -3.960 -0.175 1.00 94.62 82 ALA A O 1
ATOM 652 N N . VAL A 1 83 ? -5.951 -4.130 0.110 1.00 93.31 83 VAL A N 1
ATOM 653 C CA . VAL A 1 83 ? -6.028 -4.753 1.440 1.00 93.31 83 VAL A CA 1
ATOM 654 C C . VAL A 1 83 ? -6.698 -3.818 2.451 1.00 93.31 83 VAL A C 1
ATOM 656 O O . VAL A 1 83 ? -7.557 -4.257 3.208 1.00 93.31 83 VAL A O 1
ATOM 659 N N . SER A 1 84 ? -6.365 -2.526 2.445 1.00 92.50 84 SER A N 1
ATOM 660 C CA . SER A 1 84 ? -6.995 -1.524 3.317 1.00 92.50 84 SER A CA 1
ATOM 661 C C . SER A 1 84 ? -8.516 -1.454 3.130 1.00 92.50 84 SER A C 1
ATOM 663 O O . SER A 1 84 ? -9.261 -1.459 4.113 1.00 92.50 84 SER A O 1
ATOM 665 N N . LEU A 1 85 ? -8.988 -1.459 1.877 1.00 91.25 85 LEU A N 1
ATOM 666 C CA . LEU A 1 85 ? -10.420 -1.468 1.559 1.00 91.25 85 LEU A CA 1
ATOM 667 C C . LEU A 1 85 ? -11.119 -2.733 2.069 1.00 91.25 85 LEU A C 1
ATOM 669 O O . LEU A 1 85 ? -12.223 -2.640 2.600 1.00 91.25 85 LEU A O 1
ATOM 673 N N . LEU A 1 86 ? -10.471 -3.898 1.961 1.00 89.88 86 LEU A N 1
ATOM 674 C CA . LEU A 1 86 ? -11.015 -5.161 2.471 1.00 89.88 86 LEU A CA 1
ATOM 675 C C . LEU A 1 86 ? -11.077 -5.197 4.000 1.00 89.88 86 LEU A C 1
ATOM 677 O O . LEU A 1 86 ? -12.009 -5.762 4.567 1.00 89.88 86 LEU A O 1
ATOM 681 N N . LEU A 1 87 ? -10.087 -4.608 4.673 1.00 87.19 87 LEU A N 1
ATOM 682 C CA . LEU A 1 87 ? -10.010 -4.631 6.130 1.00 87.19 87 LEU A CA 1
ATOM 683 C C . LEU A 1 87 ? -11.037 -3.704 6.791 1.00 87.19 87 LEU A C 1
ATOM 685 O O . LEU A 1 87 ? -11.462 -4.012 7.903 1.00 87.19 87 LEU A O 1
ATOM 689 N N . ASN A 1 88 ? -11.429 -2.599 6.139 1.00 75.88 88 ASN A N 1
ATOM 690 C CA . ASN A 1 88 ? -12.484 -1.660 6.566 1.00 75.88 88 ASN A CA 1
ATOM 691 C C . ASN A 1 88 ? -12.563 -1.452 8.100 1.00 75.88 88 ASN A C 1
ATOM 693 O O . ASN A 1 88 ? -13.629 -1.532 8.722 1.00 75.88 88 ASN A O 1
ATOM 697 N N . THR A 1 89 ? -11.410 -1.260 8.750 1.00 70.25 89 THR A N 1
ATOM 698 C CA . THR A 1 89 ? -11.343 -1.125 10.209 1.00 70.25 89 THR A CA 1
ATOM 699 C C . THR A 1 89 ? -11.697 0.299 10.635 1.00 70.25 89 THR A C 1
ATOM 701 O O . THR A 1 89 ? -11.408 1.273 9.948 1.00 70.25 89 THR A O 1
ATOM 704 N N . LYS A 1 90 ? -12.350 0.436 11.797 1.00 67.06 90 LYS A N 1
ATOM 705 C CA . LYS A 1 90 ? -12.928 1.711 12.263 1.00 67.06 90 LYS A CA 1
ATOM 706 C C . LYS A 1 90 ? -11.910 2.739 12.763 1.00 67.06 90 LYS A C 1
ATOM 708 O O . LYS A 1 90 ? -12.268 3.907 12.868 1.00 67.06 90 LYS A O 1
ATOM 713 N N . ALA A 1 91 ? -10.706 2.305 13.132 1.00 68.38 91 ALA A N 1
ATOM 714 C CA . ALA A 1 91 ? -9.701 3.188 13.713 1.00 68.38 91 ALA A CA 1
ATOM 715 C C . ALA A 1 91 ? -8.822 3.788 12.610 1.00 68.38 91 ALA A C 1
ATOM 717 O O . ALA A 1 91 ? -8.904 4.986 12.374 1.00 68.38 91 ALA A O 1
ATOM 718 N N . HIS A 1 92 ? -8.067 2.963 11.870 1.00 79.88 92 HIS A N 1
ATOM 719 C CA . HIS A 1 92 ? -7.188 3.419 10.786 1.00 79.88 92 HIS A CA 1
ATOM 720 C C . HIS A 1 92 ? -6.955 2.301 9.745 1.00 79.88 92 HIS A C 1
ATOM 722 O O . HIS A 1 92 ? -5.944 1.598 9.823 1.00 79.88 92 HIS A O 1
ATOM 728 N N . PRO A 1 93 ? -7.854 2.118 8.758 1.00 83.31 93 PRO A N 1
ATOM 729 C CA . PRO A 1 93 ? -7.793 0.985 7.825 1.00 83.31 93 PRO A CA 1
ATOM 730 C C . PRO A 1 93 ? -6.540 1.005 6.947 1.00 83.31 93 PRO A C 1
ATOM 732 O O . PRO A 1 93 ? -6.01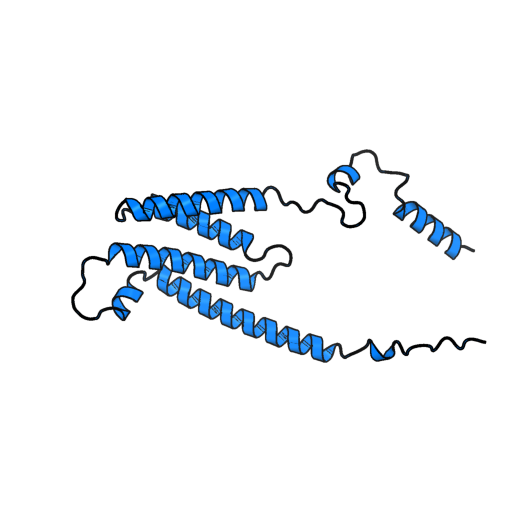2 -0.045 6.591 1.00 83.31 93 PRO A O 1
ATOM 735 N N . LEU A 1 94 ? -6.016 2.204 6.674 1.00 90.44 94 LEU A N 1
ATOM 736 C CA . LEU A 1 94 ? -4.866 2.396 5.801 1.00 90.44 94 LEU A CA 1
ATOM 737 C C . LEU A 1 94 ? -3.517 2.298 6.516 1.00 90.44 94 LEU A C 1
ATOM 739 O O . LEU A 1 94 ? -2.510 2.049 5.864 1.00 90.44 94 LEU A O 1
ATOM 743 N N . LEU A 1 95 ? -3.481 2.497 7.837 1.00 91.88 95 LEU A N 1
ATOM 744 C CA . LEU A 1 95 ? -2.224 2.666 8.566 1.00 91.88 95 LEU A CA 1
ATOM 745 C C . LEU A 1 95 ? -1.358 1.408 8.485 1.00 91.88 95 LEU A C 1
ATOM 747 O O . LEU A 1 95 ? -0.189 1.487 8.114 1.00 91.88 95 LEU A O 1
ATOM 751 N N . VAL A 1 96 ? -1.937 0.244 8.789 1.00 92.56 96 VAL A N 1
ATOM 752 C CA . VAL A 1 96 ? -1.192 -1.023 8.799 1.00 92.56 96 VAL A CA 1
ATOM 753 C C . VAL A 1 96 ? -0.752 -1.425 7.386 1.00 92.56 96 VAL A C 1
ATOM 755 O O . VAL A 1 96 ? 0.453 -1.607 7.194 1.00 92.56 96 VAL A O 1
ATOM 758 N N . PRO A 1 97 ? -1.643 -1.501 6.373 1.00 94.75 97 PRO A N 1
ATOM 759 C CA . PRO A 1 97 ? -1.230 -1.887 5.024 1.00 94.75 97 PRO A CA 1
ATOM 760 C C . PRO A 1 97 ? -0.201 -0.925 4.425 1.00 94.75 97 PRO A C 1
ATOM 762 O O . PRO A 1 97 ? 0.779 -1.375 3.833 1.00 94.75 97 PRO A O 1
ATOM 765 N N . LEU A 1 98 ? -0.369 0.388 4.626 1.00 95.06 98 LEU A N 1
ATOM 766 C CA . LEU A 1 98 ? 0.564 1.391 4.114 1.00 95.06 98 LEU A CA 1
ATOM 767 C C . LEU A 1 98 ? 1.932 1.297 4.796 1.00 95.06 98 LEU A C 1
ATOM 769 O O . LEU A 1 98 ? 2.953 1.399 4.120 1.00 95.06 98 LEU A O 1
ATOM 773 N N . THR A 1 99 ? 1.978 1.061 6.109 1.00 96.31 99 THR A N 1
ATOM 774 C CA . THR A 1 99 ? 3.245 0.902 6.845 1.00 96.31 99 THR A CA 1
ATOM 775 C C . THR A 1 99 ? 4.010 -0.330 6.364 1.00 96.31 99 THR A C 1
ATOM 777 O O . THR A 1 99 ? 5.220 -0.259 6.132 1.00 96.31 99 THR A O 1
ATOM 780 N N . VAL A 1 100 ? 3.312 -1.450 6.146 1.00 96.31 100 VAL A N 1
ATOM 781 C CA . VAL A 1 100 ? 3.912 -2.681 5.606 1.00 96.31 100 VAL A CA 1
ATOM 782 C C . VAL A 1 100 ? 4.425 -2.450 4.183 1.00 96.31 100 VAL A C 1
ATOM 784 O O . VAL A 1 100 ? 5.574 -2.774 3.887 1.00 96.31 100 VAL A O 1
ATOM 787 N N . ALA A 1 101 ? 3.620 -1.826 3.323 1.00 97.19 101 ALA A N 1
ATOM 788 C CA . ALA A 1 101 ? 3.995 -1.502 1.948 1.00 97.19 101 ALA A CA 1
ATOM 789 C C . ALA A 1 101 ? 5.185 -0.537 1.861 1.00 97.19 101 ALA A C 1
ATOM 791 O O . ALA A 1 101 ? 6.071 -0.732 1.030 1.00 97.19 101 ALA A O 1
ATOM 792 N N . SER A 1 102 ? 5.242 0.459 2.748 1.00 97.50 102 SER A N 1
ATOM 793 C CA . SER A 1 102 ? 6.360 1.405 2.853 1.00 97.50 102 SER A CA 1
ATOM 794 C C . SER A 1 102 ? 7.628 0.705 3.339 1.00 97.50 102 SER A C 1
ATOM 796 O O . SER A 1 102 ? 8.706 0.940 2.800 1.00 97.50 102 SER A O 1
ATOM 798 N N . SER A 1 103 ? 7.513 -0.209 4.310 1.00 97.44 103 SER A N 1
ATOM 799 C CA . SER A 1 103 ? 8.643 -1.010 4.807 1.00 97.44 103 SER A CA 1
ATOM 800 C C . SER A 1 103 ? 9.210 -1.912 3.707 1.00 97.44 103 SER A C 1
ATOM 802 O O . SER A 1 103 ? 10.418 -1.922 3.468 1.00 97.44 103 SER A O 1
ATOM 804 N N . LEU A 1 104 ? 8.334 -2.618 2.985 1.00 97.00 104 LEU A N 1
ATOM 805 C CA . LEU A 1 104 ? 8.716 -3.463 1.855 1.00 97.00 104 LEU A CA 1
ATOM 806 C C . LEU A 1 104 ? 9.326 -2.634 0.718 1.00 97.00 104 LEU A C 1
ATOM 808 O O . LEU A 1 104 ? 10.364 -3.004 0.177 1.00 97.00 104 LEU A O 1
ATOM 812 N N . SER A 1 105 ? 8.726 -1.488 0.392 1.00 96.25 105 SER A N 1
ATOM 813 C CA . SER A 1 105 ? 9.245 -0.573 -0.630 1.00 96.25 105 SER A CA 1
ATOM 814 C C . SER A 1 105 ? 10.606 -0.000 -0.252 1.00 96.25 105 SER A C 1
ATOM 816 O O . SER A 1 105 ? 11.480 0.071 -1.105 1.00 96.25 105 SER A O 1
ATOM 818 N N . THR A 1 106 ? 10.825 0.341 1.019 1.00 96.38 106 THR A N 1
ATOM 819 C CA . THR A 1 106 ? 12.136 0.765 1.534 1.00 96.38 106 THR A CA 1
ATOM 820 C C . THR A 1 106 ? 13.171 -0.340 1.344 1.00 96.38 106 THR A C 1
ATOM 822 O O . THR A 1 106 ? 14.238 -0.103 0.784 1.00 96.38 106 THR A O 1
ATOM 825 N N . PHE A 1 107 ? 12.843 -1.567 1.755 1.00 96.06 107 PHE A N 1
ATOM 826 C CA . PHE A 1 107 ? 13.734 -2.714 1.606 1.00 96.06 107 PHE A CA 1
ATOM 827 C C . PHE A 1 107 ? 14.079 -2.985 0.137 1.00 96.06 107 PHE A C 1
ATOM 829 O O . PHE A 1 107 ? 15.248 -3.153 -0.202 1.00 96.06 107 PHE A O 1
ATOM 836 N N . LEU A 1 108 ? 13.089 -2.985 -0.755 1.00 94.94 108 LEU A N 1
ATOM 837 C CA . LEU A 1 108 ? 13.318 -3.215 -2.180 1.00 94.94 108 LEU A CA 1
ATOM 838 C C . LEU A 1 108 ? 14.113 -2.073 -2.820 1.00 94.94 108 LEU A C 1
ATOM 840 O O . LEU A 1 108 ? 15.081 -2.346 -3.523 1.00 94.94 108 LEU A O 1
ATOM 844 N N . ALA A 1 109 ? 13.782 -0.815 -2.518 1.00 94.12 109 ALA A N 1
ATOM 845 C CA . ALA A 1 109 ? 14.490 0.345 -3.056 1.00 94.12 109 ALA A CA 1
ATOM 846 C C . ALA A 1 109 ? 15.976 0.349 -2.670 1.00 94.12 109 ALA A C 1
ATOM 848 O O . ALA A 1 109 ? 16.818 0.697 -3.494 1.00 94.12 109 ALA A O 1
ATOM 849 N N . TYR A 1 110 ? 16.298 -0.103 -1.454 1.00 93.06 110 TYR A N 1
ATOM 850 C CA . TYR A 1 110 ? 17.676 -0.271 -0.991 1.00 93.06 110 TYR A CA 1
ATOM 851 C C . TYR A 1 110 ? 18.457 -1.337 -1.776 1.00 93.06 110 TYR A C 1
ATOM 853 O O . TYR A 1 110 ? 19.653 -1.180 -1.997 1.00 93.06 110 TYR A O 1
ATOM 861 N N . ASN A 1 111 ? 17.788 -2.416 -2.194 1.00 92.56 111 ASN A N 1
ATOM 862 C CA . ASN A 1 111 ? 18.419 -3.546 -2.886 1.00 92.56 111 ASN A CA 1
ATOM 863 C C . ASN A 1 111 ? 18.443 -3.405 -4.416 1.00 92.56 111 ASN A C 1
ATOM 865 O O . ASN A 1 111 ? 19.145 -4.148 -5.100 1.00 92.56 111 ASN A O 1
ATOM 869 N N . THR A 1 112 ? 17.663 -2.488 -4.981 1.00 89.00 112 THR A N 1
ATOM 870 C CA . THR A 1 112 ? 17.715 -2.198 -6.415 1.00 89.00 112 THR A CA 1
ATOM 871 C C . THR A 1 112 ? 18.915 -1.310 -6.756 1.00 89.00 112 THR A C 1
ATOM 873 O O . THR A 1 112 ? 19.311 -0.468 -5.956 1.00 89.00 112 THR A O 1
ATOM 876 N N . ASN A 1 113 ? 19.412 -1.398 -7.997 1.00 75.69 113 ASN A N 1
ATOM 877 C CA . ASN A 1 113 ? 20.427 -0.487 -8.552 1.00 75.69 113 ASN A CA 1
ATOM 878 C C . ASN A 1 113 ? 19.838 0.523 -9.580 1.00 75.69 113 ASN A C 1
ATOM 880 O O . ASN A 1 113 ? 20.217 0.450 -10.752 1.00 75.69 113 ASN A O 1
ATOM 884 N N . PRO A 1 114 ? 18.888 1.431 -9.253 1.00 67.75 114 PRO A N 1
ATOM 885 C CA . PRO A 1 114 ? 18.431 2.460 -10.194 1.00 67.75 114 PRO A CA 1
ATOM 886 C C . PRO A 1 114 ? 19.417 3.645 -10.239 1.00 67.75 114 PRO A C 1
ATOM 888 O O . PRO A 1 114 ? 20.304 3.737 -9.385 1.00 67.75 114 PRO A O 1
ATOM 891 N N . PRO A 1 115 ? 19.253 4.599 -11.181 1.00 73.94 115 PRO A N 1
ATOM 892 C CA . PRO A 1 115 ? 20.034 5.835 -11.187 1.00 73.94 115 PRO A CA 1
ATOM 893 C C . PRO A 1 115 ? 19.979 6.524 -9.813 1.00 73.94 115 PRO A C 1
ATOM 895 O O . PRO A 1 115 ? 18.910 6.836 -9.279 1.00 73.94 115 PRO A O 1
ATOM 898 N N . HIS A 1 116 ? 21.165 6.714 -9.232 1.00 71.81 116 HIS A N 1
ATOM 899 C CA . HIS A 1 116 ? 21.385 6.750 -7.784 1.00 71.81 116 HIS A CA 1
ATOM 900 C C . HIS A 1 116 ? 20.618 7.832 -7.005 1.00 71.81 116 HIS A C 1
ATOM 902 O O . HIS A 1 116 ? 20.358 7.646 -5.820 1.00 71.81 116 HIS A O 1
ATOM 908 N N . SER A 1 117 ? 20.221 8.950 -7.619 1.00 86.88 117 SER A N 1
ATOM 909 C CA . SER A 1 117 ? 19.590 10.060 -6.883 1.00 86.88 117 SER A CA 1
ATOM 910 C C . SER A 1 117 ? 18.093 9.855 -6.603 1.00 86.88 117 SER A C 1
ATOM 912 O O . SER A 1 117 ? 17.614 10.200 -5.520 1.00 86.88 117 SER A O 1
ATOM 914 N N . PHE A 1 118 ? 17.344 9.257 -7.536 1.00 88.56 118 PHE A N 1
ATOM 915 C CA . PHE A 1 118 ? 15.905 9.048 -7.338 1.00 88.56 118 PHE A CA 1
ATOM 916 C C . PHE A 1 118 ? 15.638 7.907 -6.354 1.00 88.56 118 PHE A C 1
ATOM 918 O O . PHE A 1 118 ? 14.855 8.059 -5.419 1.00 88.56 118 PHE A O 1
ATOM 925 N N . ALA A 1 119 ? 16.346 6.787 -6.523 1.00 90.31 119 ALA A N 1
ATOM 926 C CA . ALA A 1 119 ? 16.212 5.609 -5.671 1.00 90.31 119 ALA A CA 1
ATOM 927 C C . ALA A 1 119 ? 16.513 5.913 -4.200 1.00 90.31 119 ALA A C 1
ATOM 929 O O . ALA A 1 119 ? 15.777 5.486 -3.315 1.00 90.31 119 ALA A O 1
ATOM 930 N N . THR A 1 120 ? 17.565 6.695 -3.941 1.00 91.25 120 THR A N 1
ATOM 931 C CA . THR A 1 120 ? 17.965 7.095 -2.584 1.00 91.25 120 THR A CA 1
ATOM 932 C C . THR A 1 120 ? 16.944 8.025 -1.940 1.00 91.25 120 THR A C 1
ATOM 934 O O . THR A 1 120 ? 16.579 7.821 -0.784 1.00 91.25 120 THR A O 1
ATOM 937 N N . THR A 1 121 ? 16.422 9.001 -2.689 1.00 92.94 121 THR A N 1
ATOM 938 C CA . THR A 1 121 ? 15.364 9.894 -2.193 1.00 92.94 121 THR A CA 1
ATOM 939 C C . THR A 1 121 ? 14.083 9.115 -1.898 1.00 92.94 121 THR A C 1
ATOM 941 O O . THR A 1 121 ? 13.475 9.294 -0.843 1.00 92.94 121 THR A O 1
ATOM 944 N N . PHE A 1 122 ? 13.700 8.197 -2.790 1.00 94.06 122 PHE A N 1
ATOM 945 C CA . PHE A 1 122 ? 12.548 7.321 -2.599 1.00 94.06 122 PHE A CA 1
ATOM 946 C C . PHE A 1 122 ? 12.732 6.412 -1.377 1.00 94.06 122 PHE A C 1
ATOM 948 O O . PHE A 1 122 ? 11.839 6.336 -0.535 1.00 94.06 122 PHE A O 1
ATOM 955 N N . PHE A 1 123 ? 13.901 5.785 -1.228 1.00 94.69 123 PHE A N 1
ATOM 956 C CA . PHE A 1 123 ? 14.267 4.986 -0.059 1.00 94.69 123 PHE A CA 1
ATOM 957 C C . PHE A 1 123 ? 14.124 5.784 1.242 1.00 94.69 123 PHE A C 1
ATOM 959 O O . PHE A 1 123 ? 13.425 5.339 2.147 1.00 94.69 123 PHE A O 1
ATOM 966 N N . LEU A 1 124 ? 14.717 6.980 1.325 1.00 96.12 124 LEU A N 1
ATOM 967 C CA . LEU A 1 124 ? 14.653 7.827 2.520 1.00 96.12 124 LEU A CA 1
ATOM 968 C C . LEU A 1 124 ? 13.216 8.242 2.856 1.00 96.12 124 LEU A C 1
ATOM 970 O O . LEU A 1 124 ? 12.809 8.164 4.015 1.00 96.12 124 LEU A O 1
ATOM 974 N N . ALA A 1 125 ? 12.429 8.635 1.852 1.00 95.69 125 ALA A N 1
ATOM 975 C CA . ALA A 1 125 ? 11.030 9.002 2.048 1.00 95.69 125 ALA A CA 1
ATOM 976 C C . ALA A 1 125 ? 10.203 7.826 2.594 1.00 95.69 125 ALA A C 1
ATOM 978 O O . ALA A 1 125 ? 9.461 7.983 3.566 1.00 95.69 125 ALA A O 1
ATOM 979 N N . ASN A 1 126 ? 10.369 6.634 2.013 1.00 95.56 126 ASN A N 1
ATOM 980 C CA . ASN A 1 126 ? 9.665 5.432 2.459 1.00 95.56 126 ASN A CA 1
ATOM 981 C C . ASN A 1 126 ? 10.146 4.971 3.843 1.00 95.56 126 ASN A C 1
ATOM 983 O O . ASN A 1 126 ? 9.326 4.510 4.632 1.00 95.56 126 ASN A O 1
ATOM 987 N N . LEU A 1 127 ? 11.431 5.148 4.170 1.00 97.00 127 LEU A N 1
ATOM 988 C CA . LEU A 1 127 ? 11.993 4.811 5.478 1.00 97.00 127 LEU A CA 1
ATOM 989 C C . LEU A 1 127 ? 11.377 5.674 6.586 1.00 97.00 127 LEU A C 1
ATOM 991 O O . LEU A 1 127 ? 10.990 5.150 7.629 1.00 97.00 127 LEU A O 1
ATOM 995 N N . ILE A 1 128 ? 11.240 6.983 6.353 1.00 97.56 128 ILE A N 1
ATOM 996 C CA . ILE A 1 128 ? 10.582 7.907 7.290 1.00 97.56 128 ILE A CA 1
ATOM 997 C C . ILE A 1 128 ? 9.106 7.528 7.464 1.00 97.56 128 ILE A C 1
ATOM 999 O O . ILE A 1 128 ? 8.597 7.478 8.588 1.00 97.56 128 ILE A O 1
ATOM 1003 N N . LEU A 1 129 ? 8.412 7.224 6.363 1.00 96.00 129 LEU A N 1
ATOM 1004 C CA . LEU A 1 129 ? 7.001 6.843 6.392 1.00 96.00 129 LEU A CA 1
ATOM 1005 C C . LEU A 1 129 ? 6.782 5.505 7.118 1.00 96.00 129 LEU A C 1
ATOM 1007 O O . LEU A 1 129 ? 5.909 5.400 7.974 1.00 96.00 129 LEU A O 1
ATOM 1011 N N . ALA A 1 130 ? 7.623 4.507 6.848 1.00 96.06 130 ALA A N 1
ATOM 1012 C CA . ALA A 1 130 ? 7.623 3.230 7.551 1.00 96.06 130 ALA A CA 1
ATOM 1013 C C . ALA A 1 130 ? 7.917 3.416 9.046 1.00 96.06 130 ALA A C 1
ATOM 1015 O O . ALA A 1 130 ? 7.178 2.902 9.882 1.00 96.06 130 ALA A O 1
ATOM 1016 N N . GLY A 1 131 ? 8.955 4.182 9.395 1.00 96.50 131 GLY A N 1
ATOM 1017 C CA . GLY A 1 131 ? 9.334 4.440 10.785 1.00 96.50 131 GLY A CA 1
ATOM 1018 C C . GLY A 1 131 ? 8.222 5.131 11.575 1.00 96.50 131 GLY A C 1
ATOM 1019 O O . GLY A 1 131 ? 7.847 4.669 12.651 1.00 96.50 131 GLY A O 1
ATOM 1020 N N . SER A 1 132 ? 7.641 6.196 11.019 1.00 93.75 132 SER A N 1
ATOM 1021 C CA . SER A 1 132 ? 6.504 6.894 11.635 1.00 93.75 132 SER A CA 1
ATOM 1022 C C . SER A 1 132 ? 5.262 6.005 11.759 1.00 93.75 132 SER A C 1
ATOM 1024 O O . SER A 1 132 ? 4.626 5.994 12.814 1.00 93.75 132 SER A O 1
ATOM 1026 N N . GLY A 1 133 ? 4.953 5.204 10.737 1.00 93.12 133 GLY A N 1
ATOM 1027 C CA . GLY A 1 133 ? 3.856 4.238 10.767 1.00 93.12 133 GLY A CA 1
ATOM 1028 C C . GLY A 1 133 ? 4.029 3.183 11.861 1.00 93.12 133 GLY A C 1
ATOM 1029 O O . GLY A 1 133 ? 3.107 2.944 12.640 1.00 93.12 133 GLY A O 1
ATOM 1030 N N . TRP A 1 134 ? 5.231 2.615 12.000 1.00 94.62 134 TRP A N 1
ATOM 1031 C CA . TRP A 1 134 ? 5.546 1.668 13.073 1.00 94.62 134 TRP A CA 1
ATOM 1032 C C . TRP A 1 134 ? 5.404 2.295 14.458 1.00 94.62 134 TRP A C 1
ATOM 1034 O O . TRP A 1 134 ? 4.848 1.658 15.349 1.00 94.62 134 TRP A O 1
ATOM 1044 N N . ILE A 1 135 ? 5.829 3.549 14.638 1.00 94.12 135 ILE A N 1
ATOM 1045 C CA . ILE A 1 135 ? 5.617 4.280 15.895 1.00 94.12 135 ILE A CA 1
ATOM 1046 C C . ILE A 1 135 ? 4.117 4.406 16.195 1.00 94.12 135 ILE A C 1
ATOM 1048 O O . ILE A 1 135 ? 3.704 4.105 17.310 1.00 94.12 135 ILE A O 1
ATOM 1052 N N . MET A 1 136 ? 3.282 4.780 15.222 1.00 91.12 136 MET A N 1
ATOM 1053 C CA . MET A 1 136 ? 1.829 4.892 15.431 1.00 91.12 136 MET A CA 1
ATOM 1054 C C . MET A 1 136 ? 1.158 3.546 15.741 1.00 91.12 136 MET A C 1
ATOM 1056 O O . MET A 1 136 ? 0.224 3.499 16.539 1.00 91.12 136 MET A O 1
ATOM 1060 N N . ILE A 1 137 ? 1.627 2.454 15.129 1.00 89.81 137 ILE A N 1
ATOM 1061 C CA . ILE A 1 137 ? 1.107 1.099 15.372 1.00 89.81 137 ILE A CA 1
ATOM 1062 C C . ILE A 1 137 ? 1.512 0.592 16.762 1.00 89.81 137 ILE A C 1
ATOM 1064 O O . ILE A 1 137 ? 0.691 -0.000 17.459 1.00 89.81 137 ILE A O 1
ATOM 1068 N N . LEU A 1 138 ? 2.765 0.810 17.169 1.00 89.31 138 LEU A N 1
ATOM 1069 C CA . LEU A 1 138 ? 3.296 0.344 18.455 1.00 89.31 138 LEU A CA 1
ATOM 1070 C C . LEU A 1 138 ? 2.833 1.212 19.632 1.00 89.31 138 LEU A C 1
ATOM 1072 O O . LEU A 1 138 ? 2.681 0.710 20.746 1.00 89.31 138 LEU A O 1
ATOM 1076 N N . PHE A 1 139 ? 2.582 2.499 19.389 1.00 86.25 139 PHE A N 1
ATOM 1077 C CA . PHE A 1 139 ? 2.159 3.473 20.393 1.00 86.25 139 PHE A CA 1
ATOM 1078 C C . PHE A 1 139 ? 0.823 4.128 20.002 1.00 86.25 139 PHE A C 1
ATOM 1080 O O . PHE A 1 139 ? 0.779 5.334 19.740 1.00 86.25 139 PHE A O 1
ATOM 1087 N N . PRO A 1 140 ? -0.288 3.366 19.971 1.00 79.06 140 PRO A N 1
ATOM 1088 C CA . PRO A 1 140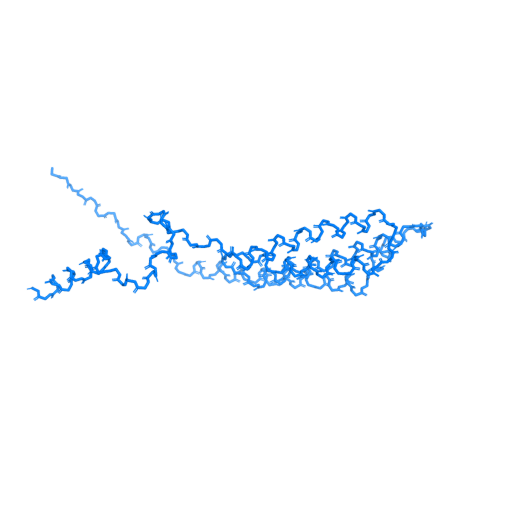 ? -1.597 3.927 19.665 1.00 79.06 140 PRO A CA 1
ATOM 1089 C C . PRO A 1 140 ? -1.989 4.962 20.728 1.00 79.06 140 PRO A C 1
ATOM 1091 O O . PRO A 1 140 ? -1.903 4.706 21.931 1.00 79.06 140 PRO A O 1
ATOM 1094 N N . THR A 1 141 ? -2.445 6.136 20.293 1.00 70.00 141 THR A N 1
ATOM 1095 C CA . THR A 1 141 ? -2.752 7.285 21.165 1.00 70.00 141 THR A CA 1
ATOM 1096 C C . THR A 1 141 ? -4.160 7.249 21.785 1.00 70.00 141 THR A C 1
ATOM 1098 O O . THR A 1 141 ? -4.673 8.272 22.233 1.00 70.00 141 THR A O 1
ATOM 1101 N N . GLU A 1 142 ? -4.810 6.083 21.859 1.00 62.09 142 GLU A N 1
ATOM 1102 C CA . GLU A 1 142 ? -6.244 5.956 22.192 1.00 62.09 142 GLU A CA 1
ATOM 1103 C C . GLU A 1 142 ? -6.645 6.165 23.668 1.00 62.09 142 GLU A C 1
ATOM 1105 O O . GLU A 1 142 ? -7.805 5.956 24.045 1.00 62.09 142 GLU A O 1
ATOM 1110 N N . ASP A 1 143 ? -5.749 6.643 24.524 1.00 53.47 143 ASP A N 1
ATOM 1111 C CA . ASP A 1 143 ? -6.000 6.643 25.965 1.00 53.47 143 ASP A CA 1
ATOM 1112 C C . ASP A 1 143 ? -6.352 8.002 26.566 1.00 53.47 143 ASP A C 1
ATOM 1114 O O . ASP A 1 143 ? -6.224 8.189 27.764 1.00 53.47 143 ASP A O 1
ATOM 1118 N N . LEU A 1 144 ? -6.910 8.944 2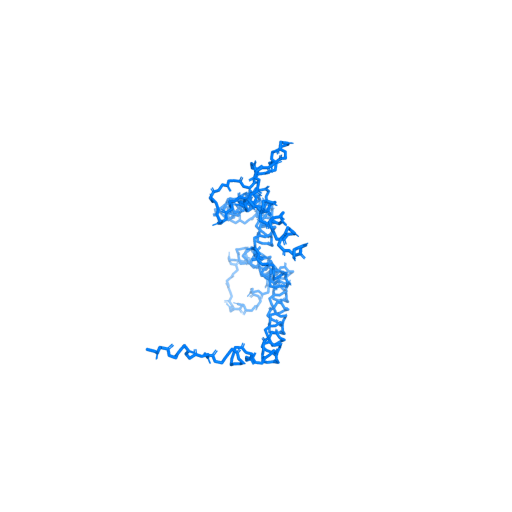5.806 1.00 53.56 144 LEU A N 1
ATOM 1119 C CA . LEU A 1 144 ? -7.564 10.115 26.406 1.00 53.56 144 LEU A CA 1
ATOM 1120 C C . LEU A 1 144 ? -9.080 9.905 26.474 1.00 53.56 144 LEU A C 1
ATOM 1122 O O . LEU A 1 144 ? -9.787 9.777 25.471 1.00 53.56 144 LEU A O 1
ATOM 1126 N N . SER A 1 145 ? -9.607 9.830 27.697 1.00 51.91 145 SER A N 1
ATOM 1127 C CA . SER A 1 145 ? -11.045 9.759 27.952 1.00 51.91 145 SER A CA 1
ATOM 1128 C C . SER A 1 145 ? -11.734 11.021 27.431 1.00 51.91 145 SER A C 1
ATOM 1130 O O . SER A 1 145 ? -11.587 12.093 28.011 1.00 51.91 145 SER A O 1
ATOM 1132 N N . LYS A 1 146 ? -12.551 10.894 26.374 1.00 57.69 146 LYS A N 1
ATOM 1133 C CA . LYS A 1 146 ? -13.348 12.006 25.811 1.00 57.69 146 LYS A CA 1
ATOM 1134 C C . LYS A 1 146 ? -14.283 12.670 26.831 1.00 57.69 146 LYS A C 1
ATOM 1136 O O . LYS A 1 146 ? -14.728 13.787 26.614 1.00 57.69 146 LYS A O 1
ATOM 1141 N N . THR A 1 147 ? -14.601 11.978 27.923 1.00 57.03 147 THR A N 1
ATOM 1142 C CA . THR A 1 147 ? -15.531 12.455 28.954 1.00 57.03 147 THR A CA 1
ATOM 1143 C C . THR A 1 147 ? -14.827 13.204 30.084 1.00 57.03 147 THR A C 1
ATOM 1145 O O . THR A 1 147 ? -15.461 14.016 30.747 1.00 57.03 147 THR A O 1
ATOM 1148 N N . THR A 1 148 ? -13.542 12.935 30.333 1.00 59.03 148 THR A N 1
ATOM 1149 C CA . THR A 1 148 ? -12.830 13.477 31.505 1.00 59.03 148 THR A CA 1
ATOM 1150 C C . THR A 1 148 ? -11.504 14.156 31.175 1.00 59.03 148 THR A C 1
ATOM 1152 O O . THR A 1 148 ? -10.904 14.733 32.073 1.00 59.03 148 THR A O 1
ATOM 1155 N N . GLY A 1 149 ? -11.009 14.064 29.935 1.00 62.81 149 GLY A N 1
ATOM 1156 C CA . GLY A 1 149 ? -9.683 14.565 29.545 1.00 62.81 149 GLY A CA 1
ATOM 1157 C C . GLY A 1 149 ? -8.515 13.868 30.254 1.00 62.81 149 GLY A C 1
ATOM 1158 O O . GLY A 1 149 ? -7.367 14.231 30.039 1.00 62.81 149 GLY A O 1
ATOM 1159 N N . ALA A 1 150 ? -8.802 12.873 31.098 1.00 60.97 150 ALA A N 1
ATOM 1160 C CA . ALA A 1 150 ? -7.811 12.126 31.849 1.00 60.97 150 ALA A CA 1
ATOM 1161 C C . ALA A 1 150 ? -7.266 10.966 31.011 1.00 60.97 150 ALA A C 1
ATOM 1163 O O . ALA A 1 150 ? -8.021 10.308 30.280 1.00 60.97 150 ALA A O 1
ATOM 1164 N N . ASP A 1 151 ? -5.971 10.703 31.167 1.00 53.19 151 ASP A N 1
ATOM 1165 C CA . ASP A 1 151 ? -5.308 9.523 30.624 1.00 53.19 151 ASP A CA 1
ATOM 1166 C C . ASP A 1 151 ? -5.968 8.256 31.202 1.00 53.19 151 ASP A C 1
ATOM 1168 O O . ASP A 1 151 ? -5.924 7.999 32.409 1.00 53.19 151 ASP A O 1
ATOM 1172 N N . LYS A 1 152 ? -6.616 7.454 30.355 1.00 59.62 152 LYS A N 1
ATOM 1173 C CA . LYS A 1 152 ? -7.287 6.205 30.730 1.00 59.62 152 LYS A CA 1
ATOM 1174 C C . LYS A 1 152 ? -6.314 5.205 31.339 1.00 59.62 152 LYS A C 1
ATOM 1176 O O . LYS A 1 152 ? -6.749 4.420 32.188 1.00 59.62 152 LYS A O 1
ATOM 1181 N N . ARG A 1 153 ? -5.019 5.273 31.013 1.00 55.62 153 ARG A N 1
ATOM 1182 C CA . ARG A 1 153 ? -3.985 4.423 31.624 1.00 55.62 153 ARG A CA 1
ATOM 1183 C C . ARG A 1 153 ? -3.842 4.679 33.121 1.00 55.62 153 ARG A C 1
ATOM 1185 O O . ARG A 1 153 ? -3.534 3.753 33.864 1.00 55.62 153 ARG A O 1
ATOM 1192 N N . THR A 1 154 ? -4.174 5.881 33.598 1.00 54.53 154 THR A N 1
ATOM 1193 C CA . THR A 1 154 ? -4.177 6.197 35.039 1.00 54.53 154 THR A CA 1
ATOM 1194 C C . THR A 1 154 ? -5.430 5.715 35.774 1.00 54.53 154 THR A C 1
ATOM 1196 O O . THR A 1 154 ? -5.404 5.552 36.989 1.00 54.53 154 THR A O 1
ATOM 1199 N N . SER A 1 155 ? -6.523 5.406 35.068 1.00 51.38 155 SER A N 1
ATOM 1200 C CA . SER A 1 155 ? -7.749 4.885 35.700 1.00 51.38 155 SER A CA 1
ATOM 1201 C C . SER A 1 155 ? -7.698 3.384 36.020 1.00 51.38 155 SER A C 1
ATOM 1203 O O . SER A 1 155 ? -8.506 2.900 36.813 1.00 51.38 155 SER A O 1
ATOM 1205 N N . ALA A 1 156 ? -6.724 2.669 35.444 1.00 51.03 156 ALA A N 1
ATOM 1206 C CA . ALA A 1 156 ? -6.393 1.276 35.743 1.00 51.03 156 ALA A CA 1
ATOM 1207 C C . ALA A 1 156 ? -5.167 1.145 36.667 1.00 51.03 156 ALA A C 1
ATOM 1209 O O . ALA A 1 156 ? -4.573 0.071 36.756 1.00 51.03 156 ALA A O 1
ATOM 1210 N N . PHE A 1 157 ? -4.776 2.222 37.362 1.00 51.72 157 PHE A N 1
ATOM 1211 C CA . PHE A 1 157 ? -3.790 2.100 38.430 1.00 51.72 157 PHE A CA 1
ATOM 1212 C C . PHE A 1 157 ? -4.306 1.103 39.478 1.00 51.72 157 PHE A C 1
ATOM 1214 O O . PHE A 1 157 ? -5.482 1.122 39.841 1.00 51.72 157 PHE A O 1
ATOM 1221 N N . ILE A 1 158 ? -3.405 0.246 39.959 1.00 58.28 158 ILE A N 1
ATOM 1222 C CA . ILE A 1 158 ? -3.609 -0.915 40.854 1.00 58.28 158 ILE A CA 1
ATOM 1223 C C . ILE A 1 158 ? -4.484 -0.639 42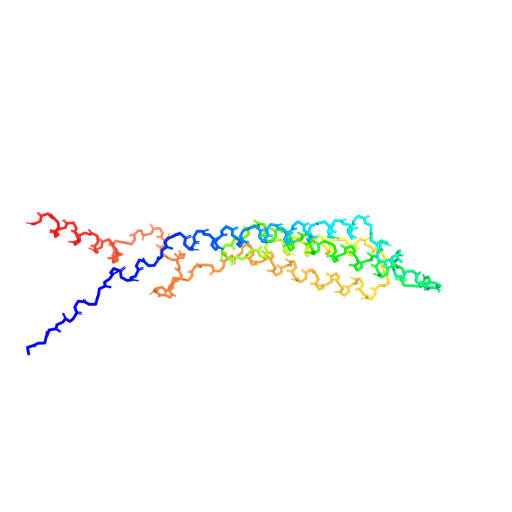.095 1.00 58.28 158 ILE A C 1
ATOM 1225 O O . ILE A 1 158 ? -5.015 -1.561 42.716 1.00 58.28 158 ILE A O 1
ATOM 1229 N N . PHE A 1 159 ? -4.712 0.623 42.440 1.00 59.97 159 PHE A N 1
ATOM 1230 C CA . PHE A 1 159 ? -5.656 1.027 43.468 1.00 59.97 159 PHE A CA 1
ATOM 1231 C C . PHE A 1 159 ? -7.053 1.176 42.865 1.00 59.97 159 PHE A C 1
ATOM 1233 O O . PHE A 1 159 ? -7.447 2.248 42.410 1.00 59.97 159 PHE A O 1
ATOM 1240 N N . GLY A 1 160 ? -7.814 0.078 42.874 1.00 55.66 160 GLY A N 1
ATOM 1241 C CA . GLY A 1 160 ? -9.216 0.058 42.465 1.00 55.66 160 GLY A CA 1
ATOM 1242 C C . GLY A 1 160 ? -9.987 1.239 43.057 1.00 55.66 160 GLY A C 1
ATOM 1243 O O . GLY A 1 160 ? -10.223 1.307 44.265 1.00 55.66 160 GLY A O 1
ATOM 1244 N N . ASN A 1 161 ? -10.368 2.181 42.194 1.00 55.28 161 ASN A N 1
ATOM 1245 C CA . ASN A 1 161 ? -10.984 3.428 42.613 1.00 55.28 161 ASN A CA 1
ATOM 1246 C C . ASN A 1 161 ? -12.382 3.164 43.209 1.00 55.28 161 ASN A C 1
ATOM 1248 O O . ASN A 1 161 ? -13.364 2.941 42.491 1.00 55.28 161 ASN A O 1
ATOM 1252 N N . LYS A 1 162 ? -12.472 3.174 44.545 1.00 59.59 162 LYS A N 1
ATOM 1253 C CA . LYS A 1 162 ? -13.722 2.976 45.297 1.00 59.59 162 LYS A CA 1
ATOM 1254 C C . LYS A 1 162 ? -14.712 4.138 45.131 1.00 59.59 162 LYS A C 1
ATOM 1256 O O . LYS A 1 162 ? -15.889 3.934 45.409 1.00 59.59 162 LYS A O 1
ATOM 1261 N N . SER A 1 163 ? -14.284 5.300 44.628 1.00 59.50 163 SER A N 1
ATOM 1262 C CA . SER A 1 163 ? -15.134 6.479 44.401 1.00 59.50 163 SER A CA 1
ATOM 1263 C C . SER A 1 163 ? -15.540 6.684 42.936 1.00 59.50 163 SER A C 1
ATOM 1265 O O . SER A 1 163 ? -16.074 7.735 42.586 1.00 59.50 163 SER A O 1
ATOM 1267 N N . ALA A 1 164 ? -15.350 5.686 42.062 1.00 61.88 164 ALA A N 1
ATOM 1268 C CA . ALA A 1 164 ? -15.811 5.776 40.679 1.00 61.88 164 ALA A CA 1
ATOM 1269 C C . ALA A 1 164 ? -17.324 6.067 40.624 1.00 61.88 164 ALA A C 1
ATOM 1271 O O . ALA A 1 164 ? -18.150 5.252 41.046 1.00 61.88 164 ALA A O 1
ATOM 1272 N N . ALA A 1 165 ? -17.690 7.216 40.048 1.00 67.88 165 ALA A N 1
ATOM 1273 C CA . ALA A 1 165 ? -19.070 7.698 39.966 1.00 67.88 165 ALA A CA 1
ATOM 1274 C C . ALA A 1 165 ? -20.033 6.687 39.310 1.00 67.88 165 ALA A C 1
ATOM 1276 O O . ALA A 1 165 ? -21.221 6.661 39.627 1.00 67.88 165 ALA A O 1
ATOM 1277 N N . SER A 1 166 ? -19.530 5.798 38.442 1.00 68.69 166 SER A N 1
ATOM 1278 C CA . SER A 1 166 ? -20.327 4.716 37.851 1.00 68.69 166 SER A CA 1
ATOM 1279 C C . SER A 1 166 ? -20.760 3.663 38.877 1.00 68.69 166 SER A C 1
ATOM 1281 O O . SER A 1 166 ? -21.877 3.155 38.782 1.00 68.69 166 SER A O 1
ATOM 1283 N N . ARG A 1 167 ? -19.930 3.361 39.886 1.00 71.50 167 ARG A N 1
ATOM 1284 C CA . ARG A 1 167 ? -20.282 2.453 40.987 1.00 71.50 167 ARG A CA 1
ATOM 1285 C C . ARG A 1 167 ? -21.283 3.102 41.933 1.00 71.50 167 ARG A C 1
ATOM 1287 O O . ARG A 1 167 ? -22.242 2.435 42.299 1.00 71.50 167 ARG A O 1
ATOM 1294 N N . ILE A 1 168 ? -21.124 4.395 42.230 1.00 76.81 168 ILE A N 1
ATOM 1295 C CA . ILE A 1 168 ? -22.088 5.169 43.032 1.00 76.81 168 ILE A CA 1
ATOM 1296 C C . ILE A 1 168 ? -23.450 5.200 42.327 1.00 76.81 168 ILE A C 1
ATOM 1298 O O . ILE A 1 168 ? -24.460 4.834 42.915 1.00 76.81 168 ILE A O 1
ATOM 1302 N N . LYS A 1 169 ? -23.481 5.515 41.026 1.00 82.25 169 LYS A N 1
ATOM 1303 C CA . LYS A 1 169 ? -24.719 5.527 40.232 1.00 82.25 169 LYS A CA 1
ATOM 1304 C C . LYS A 1 169 ? -25.367 4.141 40.119 1.00 82.25 169 LYS A C 1
ATOM 1306 O O . LYS A 1 169 ? -26.590 4.038 40.113 1.00 82.25 169 LYS A O 1
ATOM 1311 N N . LYS A 1 170 ? -24.567 3.072 40.029 1.00 82.56 170 LYS A N 1
ATOM 1312 C CA . LYS A 1 170 ? -25.065 1.687 39.976 1.00 82.56 170 LYS A CA 1
ATOM 1313 C C . LYS A 1 170 ? -25.590 1.206 41.332 1.00 82.56 170 LYS A C 1
ATOM 1315 O O . LYS A 1 170 ? -26.570 0.471 41.352 1.00 82.56 170 LYS A O 1
ATOM 1320 N N . ALA A 1 171 ? -24.971 1.624 42.435 1.00 82.38 171 ALA A N 1
ATOM 1321 C CA . ALA A 1 171 ? -25.467 1.367 43.786 1.00 82.38 171 ALA A CA 1
ATOM 1322 C C . ALA A 1 171 ? -26.791 2.102 44.029 1.00 82.38 171 ALA A C 1
ATOM 1324 O O . ALA A 1 171 ? -27.774 1.467 44.392 1.00 82.38 171 ALA A O 1
ATOM 1325 N N . TRP A 1 172 ? -26.855 3.388 43.677 1.00 86.62 172 TRP A N 1
ATOM 1326 C CA . TRP A 1 172 ? -28.066 4.194 43.831 1.00 86.62 172 TRP A CA 1
ATOM 1327 C C . TRP A 1 172 ? -29.254 3.625 43.049 1.00 86.62 172 TRP A C 1
ATOM 1329 O O . TRP A 1 172 ? -30.362 3.566 43.568 1.00 86.62 172 TRP A O 1
ATOM 1339 N N . ARG A 1 173 ? -29.015 3.131 41.822 1.00 86.38 173 ARG A N 1
ATOM 1340 C CA . ARG A 1 173 ? -30.053 2.484 41.003 1.00 86.38 173 ARG A CA 1
ATOM 1341 C C . ARG A 1 173 ? -30.564 1.173 41.620 1.00 86.38 173 ARG A C 1
ATOM 1343 O O . ARG A 1 173 ? -31.758 0.919 41.579 1.00 86.38 173 ARG A O 1
ATOM 1350 N N . ARG A 1 174 ? -29.683 0.372 42.231 1.00 87.75 174 ARG A N 1
ATOM 1351 C CA . ARG A 1 174 ? -30.092 -0.848 42.950 1.00 87.75 174 ARG A CA 1
ATOM 1352 C C . ARG A 1 174 ? -30.932 -0.533 44.186 1.00 87.75 174 ARG A C 1
ATOM 1354 O O . ARG A 1 174 ? -31.900 -1.235 44.433 1.00 87.75 174 ARG A O 1
ATOM 1361 N N . GLU A 1 175 ? -30.581 0.518 44.926 1.00 86.38 175 GLU A N 1
ATOM 1362 C CA . GLU A 1 175 ? -31.341 0.963 46.103 1.00 86.38 175 GLU A CA 1
ATOM 1363 C C . GLU A 1 175 ? -32.725 1.517 45.738 1.00 86.38 175 GLU A C 1
ATOM 1365 O O . GLU A 1 175 ? -33.672 1.350 46.504 1.00 86.38 175 GLU A O 1
ATOM 1370 N N . THR A 1 176 ? -32.863 2.149 44.566 1.00 83.69 176 THR A N 1
ATOM 1371 C CA . THR A 1 176 ? -34.164 2.634 44.073 1.00 83.69 176 THR A CA 1
ATOM 1372 C C . THR A 1 176 ? -35.045 1.520 43.514 1.00 83.69 176 THR A C 1
ATOM 1374 O O . THR A 1 176 ? -36.255 1.625 43.629 1.00 83.69 176 THR A O 1
ATOM 1377 N N . GLU A 1 177 ? -34.472 0.461 42.937 1.00 82.75 177 GLU A N 1
ATOM 1378 C CA . GLU A 1 177 ? -35.229 -0.707 42.452 1.00 82.75 177 GLU A CA 1
ATOM 1379 C C . GLU A 1 177 ? -35.684 -1.644 43.587 1.00 82.75 177 GLU A C 1
ATOM 1381 O O . GLU A 1 177 ? -36.606 -2.431 43.396 1.00 82.75 177 GLU A O 1
ATOM 1386 N N . SER A 1 178 ? -35.047 -1.581 44.762 1.00 75.06 178 SER A N 1
ATOM 1387 C CA . SER A 1 178 ? -35.405 -2.392 45.936 1.00 75.06 178 SER A CA 1
ATOM 1388 C C . SER A 1 178 ? -36.419 -1.741 46.889 1.00 75.06 178 SER A C 1
ATOM 1390 O O . SER A 1 178 ? -36.708 -2.319 47.936 1.00 75.06 178 SER A O 1
ATOM 1392 N N . ARG A 1 179 ? -36.901 -0.533 46.582 1.00 56.44 179 ARG A N 1
ATOM 1393 C CA . ARG A 1 179 ? -37.944 0.184 47.332 1.00 56.44 179 ARG A CA 1
ATOM 1394 C C . ARG A 1 179 ? -39.252 0.164 46.561 1.00 56.44 179 ARG A C 1
ATOM 1396 O O . ARG A 1 179 ? -40.292 0.062 47.241 1.00 56.44 179 ARG A O 1
#

Foldseek 3Di:
DDPPPPPDCVVVCDDPVVVVVVVVVVLVVLLVQLVVLLVQLCCLQVCLCVVVVVVPPPDDPDCRQVSSLCSNLVSLVSNLVSQLSVQVDPPHSNLVSLLVSLVVNLVVLVVDDDDPPVSVVSNVVSVVSNVVSVCCVVDPPPQQDPVPRDGNVVCVPPPPPPVPVVVVVVVVVVVVVVD

Sequence (179 aa):
MDTIELTDLSQRRQPTQQRTQQRSDLDTNTFIQAAVLAALGLLLALFPGFVQYLAAERGSDTNSHLERFLSLHFGIYLLAFAVSLL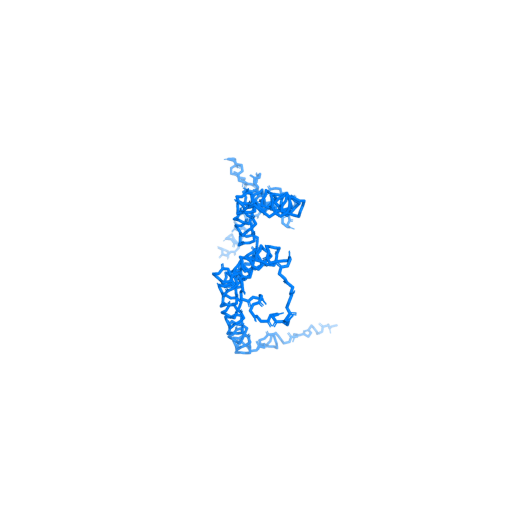LNTKAHPLLVPLTVASSLSTFLAYNTNPPHSFATTFFLANLILAGSGWIMILFPTEDLSKTTGADKRTSAFIFGNKSAASRIKKAWRRETESR